Protein AF-A0A6L3N2Y9-F1 (afdb_monomer_lite)

Secondary structure (DSSP, 8-state):
--HHHHHHHHHHHHHHHHHHHHHHHHHHHHHHHTTTT--HHHHHHHHHHHIIIIIHHHH-TTTHHHHHHHHHHHTT----HHHHHHHHHHHHHHTTEETTTTEE--------

Foldseek 3Di:
DDPVVVVVVVVVVVVVVVVVVVVLLVVLLVLLVVVAPPDPLRCLLVCLLCLLPVQCVVPDDVCSLVSVQSSPVSNVDHDDSVRSVVSSVVSCVVQQADSVVSGRDPDPPPPD

pLDDT: mean 80.09, std 15.89, range [41.75, 95.25]

Organism: NCBI:txid1503054

Radius of gyration: 19.51 Å; chains: 1; bounding box: 30×33×75 Å

Sequence (112 aa):
MSDLVMFEKERKLSVVGELIEDRIQSHRQDIASGMVGLSRAEIFRRYAYDFETRLRYYVGEDNYYDEVISILACAGYSLSRSDVAFNLSKACKEIGFDRDKKQFKRGRKKHE

Structure (mmCIF, N/CA/C/O backbone):
data_AF-A0A6L3N2Y9-F1
#
_entry.id   AF-A0A6L3N2Y9-F1
#
loop_
_atom_site.group_PDB
_atom_site.id
_atom_site.type_symbol
_atom_site.label_atom_id
_atom_site.label_alt_id
_atom_site.label_comp_id
_atom_site.label_asym_id
_atom_site.label_entity_id
_atom_site.label_seq_id
_atom_site.pdbx_PDB_ins_code
_atom_site.Cartn_x
_atom_site.Cartn_y
_atom_site.Cartn_z
_atom_site.occupancy
_atom_site.B_iso_or_equiv
_atom_site.auth_seq_id
_atom_site.auth_comp_id
_atom_site.auth_asym_id
_atom_site.auth_atom_id
_atom_site.pdbx_PDB_model_num
ATOM 1 N N . MET A 1 1 ? 9.394 -20.200 -45.155 1.00 51.72 1 MET A N 1
ATOM 2 C CA . MET A 1 1 ? 9.152 -20.523 -43.731 1.00 51.72 1 MET A CA 1
ATOM 3 C C . MET A 1 1 ? 7.673 -20.283 -43.492 1.00 51.72 1 MET A C 1
ATOM 5 O O . MET A 1 1 ? 7.214 -19.214 -43.848 1.00 51.72 1 MET A O 1
ATOM 9 N N . SER A 1 2 ? 6.929 -21.318 -43.097 1.00 49.72 2 SER A N 1
ATOM 10 C CA . SER A 1 2 ? 5.464 -21.388 -43.228 1.00 49.72 2 SER A CA 1
ATOM 11 C C . SER A 1 2 ? 4.728 -20.515 -42.202 1.00 49.72 2 SER A C 1
ATOM 13 O O . SER A 1 2 ? 5.033 -20.598 -41.012 1.00 49.72 2 SER A O 1
ATOM 15 N N . ASP A 1 3 ? 3.739 -19.742 -42.665 1.00 57.50 3 ASP A N 1
ATOM 16 C CA . ASP A 1 3 ? 2.873 -18.847 -41.872 1.00 57.50 3 ASP A CA 1
ATOM 17 C C . ASP A 1 3 ? 2.178 -19.545 -40.689 1.00 57.50 3 ASP A C 1
ATOM 19 O O . ASP A 1 3 ? 1.906 -18.928 -39.660 1.00 57.50 3 ASP A O 1
ATOM 23 N N . LEU A 1 4 ? 1.978 -20.865 -40.778 1.00 53.09 4 LEU A N 1
ATOM 24 C CA . LEU A 1 4 ? 1.443 -21.690 -39.690 1.00 53.09 4 LEU A CA 1
ATOM 25 C C . LEU A 1 4 ? 2.323 -21.676 -38.429 1.00 53.09 4 LEU A C 1
ATOM 27 O O . LEU A 1 4 ? 1.810 -21.674 -37.312 1.00 53.09 4 LEU A O 1
ATOM 31 N N . VAL A 1 5 ? 3.648 -21.633 -38.595 1.00 58.41 5 VAL A N 1
ATOM 32 C CA . VAL A 1 5 ? 4.597 -21.655 -37.469 1.00 58.41 5 VAL A CA 1
ATOM 33 C C . VAL A 1 5 ? 4.604 -20.312 -36.733 1.00 58.41 5 VAL A C 1
ATOM 35 O O . VAL A 1 5 ? 4.819 -20.271 -35.522 1.00 58.41 5 VAL A O 1
ATOM 38 N N . MET A 1 6 ? 4.339 -19.214 -37.445 1.00 60.06 6 MET A N 1
ATOM 39 C CA . MET A 1 6 ? 4.233 -17.878 -36.852 1.00 60.06 6 MET A CA 1
ATOM 40 C C . MET A 1 6 ? 2.953 -17.757 -36.018 1.00 60.06 6 MET A C 1
ATOM 42 O O . MET A 1 6 ? 3.021 -17.335 -34.866 1.00 60.06 6 MET A O 1
ATOM 46 N N . PHE A 1 7 ? 1.827 -18.254 -36.540 1.00 54.69 7 PHE A N 1
ATOM 47 C CA . PHE A 1 7 ? 0.531 -18.214 -35.858 1.00 54.69 7 PHE A CA 1
ATOM 48 C C . PHE A 1 7 ? 0.514 -19.038 -34.556 1.00 54.69 7 PHE A C 1
ATOM 50 O O . PHE A 1 7 ? 0.005 -18.595 -33.525 1.00 54.69 7 PHE A O 1
ATOM 57 N N . GLU A 1 8 ? 1.124 -20.230 -34.553 1.00 56.22 8 GLU A N 1
ATOM 58 C CA . GLU A 1 8 ? 1.257 -21.031 -33.327 1.00 56.22 8 GLU A CA 1
ATOM 59 C C . GLU A 1 8 ? 2.190 -20.391 -32.291 1.00 56.22 8 GLU A C 1
ATOM 61 O O . GLU A 1 8 ? 1.975 -20.537 -31.085 1.00 56.22 8 GLU A O 1
ATOM 66 N N . LYS A 1 9 ? 3.231 -19.681 -32.739 1.00 56.34 9 LYS A N 1
ATOM 67 C CA . LYS A 1 9 ? 4.175 -18.993 -31.853 1.00 56.34 9 LYS A CA 1
ATOM 68 C C . LYS A 1 9 ? 3.532 -17.769 -31.201 1.00 56.34 9 LYS A C 1
ATOM 70 O O . LYS A 1 9 ? 3.696 -17.583 -29.998 1.00 56.34 9 LYS A O 1
ATOM 75 N N . GLU A 1 10 ? 2.760 -16.995 -31.958 1.00 54.72 10 GLU A N 1
ATOM 76 C CA . GLU A 1 10 ? 1.979 -15.858 -31.452 1.00 54.72 10 GLU A CA 1
ATOM 77 C C . GLU A 1 10 ? 0.920 -16.306 -30.441 1.00 54.72 10 GLU A C 1
ATOM 79 O O . GLU A 1 10 ? 0.827 -15.737 -29.356 1.00 54.72 10 GLU A O 1
ATOM 84 N N . ARG A 1 11 ? 0.202 -17.398 -30.726 1.00 54.59 11 ARG A N 1
ATOM 85 C CA . ARG A 1 11 ? -0.795 -17.953 -29.802 1.00 54.59 11 ARG A CA 1
ATOM 86 C C . ARG A 1 11 ? -0.175 -18.504 -28.513 1.00 54.59 11 ARG A C 1
ATOM 88 O O . ARG A 1 11 ? -0.744 -18.352 -27.440 1.00 54.59 11 ARG A O 1
ATOM 95 N N . LYS A 1 12 ? 1.001 -19.138 -28.579 1.00 59.25 12 LYS A N 1
ATOM 96 C CA . LYS A 1 12 ? 1.716 -19.581 -27.366 1.00 59.25 12 LYS A CA 1
ATOM 97 C C . LYS A 1 12 ? 2.212 -18.399 -26.535 1.00 59.25 12 LYS A C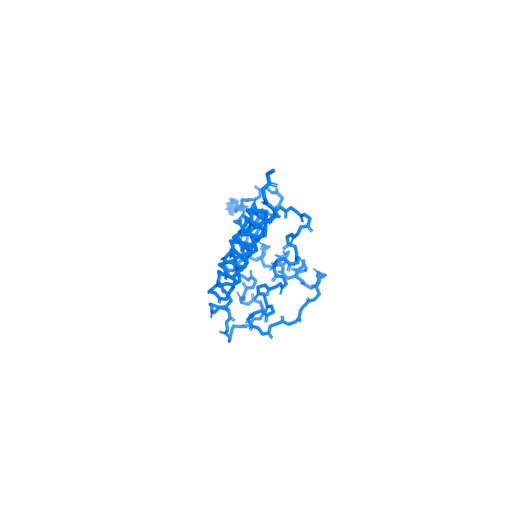 1
ATOM 99 O O . LYS A 1 12 ? 2.148 -18.467 -25.314 1.00 59.25 12 LYS A O 1
ATOM 104 N N . LEU A 1 13 ? 2.681 -17.328 -27.176 1.00 56.09 13 LEU A N 1
ATOM 105 C CA . LEU A 1 13 ? 3.080 -16.101 -26.485 1.00 56.09 13 LEU A CA 1
ATOM 106 C C . LEU A 1 13 ? 1.885 -15.407 -25.819 1.00 56.09 13 LEU A C 1
ATOM 108 O O . LEU A 1 13 ? 2.031 -14.960 -24.685 1.00 56.09 13 LEU A O 1
ATOM 112 N N . SER A 1 14 ? 0.712 -15.377 -26.464 1.00 61.25 14 SER A N 1
ATOM 113 C CA . SER A 1 14 ? -0.500 -14.797 -25.868 1.00 61.25 14 SER A CA 1
ATOM 114 C C . SER A 1 14 ? -0.968 -15.592 -24.647 1.00 61.25 14 SER A C 1
ATOM 116 O O . SER A 1 14 ? -1.196 -15.003 -23.600 1.00 61.25 14 SER A O 1
ATOM 118 N N . VAL A 1 15 ? -0.996 -16.928 -24.735 1.00 58.78 15 VAL A N 1
ATOM 119 C CA . VAL A 1 15 ? -1.366 -17.807 -23.609 1.00 58.78 15 VAL A CA 1
ATOM 120 C C . VAL A 1 15 ? -0.381 -17.669 -22.447 1.00 58.78 15 VAL A C 1
ATOM 122 O O . VAL A 1 15 ? -0.781 -17.662 -21.288 1.00 58.78 15 VAL A O 1
ATOM 125 N N . VAL A 1 16 ? 0.919 -17.543 -22.729 1.00 59.84 16 VAL A N 1
ATOM 126 C CA . VAL A 1 16 ? 1.921 -17.298 -21.679 1.00 59.84 16 VAL A CA 1
ATOM 127 C C . VAL A 1 16 ? 1.730 -15.918 -21.042 1.00 59.84 16 VAL A C 1
ATOM 129 O O . VAL A 1 16 ? 1.869 -15.806 -19.827 1.00 59.84 16 VAL A O 1
ATOM 132 N N . GLY A 1 17 ? 1.393 -14.890 -21.827 1.00 53.31 17 GLY A N 1
ATOM 133 C CA . GLY A 1 17 ? 1.062 -13.555 -21.322 1.00 53.31 17 GLY A CA 1
ATOM 134 C C . GLY A 1 17 ? -0.151 -13.572 -20.390 1.00 53.31 17 GLY A C 1
ATOM 135 O O . GLY A 1 17 ? -0.038 -13.134 -19.248 1.00 53.31 17 GLY A O 1
ATOM 136 N N . GLU A 1 18 ? -1.252 -14.182 -20.831 1.00 56.88 18 GLU A N 1
ATOM 137 C CA . GLU A 1 18 ? -2.485 -14.350 -20.047 1.00 56.88 18 GLU A CA 1
ATOM 138 C C . GLU A 1 18 ? -2.223 -15.096 -18.725 1.00 56.88 18 GLU A C 1
ATOM 140 O O . GLU A 1 18 ? -2.638 -14.647 -17.661 1.00 56.88 18 GLU A O 1
ATOM 145 N N . LEU A 1 19 ? -1.433 -16.178 -18.747 1.00 61.84 19 LEU A N 1
ATOM 146 C CA . LEU A 1 19 ? -1.068 -16.926 -17.534 1.00 61.84 19 LEU A CA 1
ATOM 147 C C . LEU A 1 19 ? -0.227 -16.107 -16.540 1.00 61.84 19 LEU A C 1
ATOM 149 O O . LEU A 1 19 ? -0.298 -16.334 -15.329 1.00 61.84 19 LEU A O 1
ATOM 153 N N . ILE A 1 20 ? 0.611 -15.188 -17.026 1.00 59.72 20 ILE A N 1
ATOM 154 C CA . ILE A 1 20 ? 1.410 -14.300 -16.172 1.00 59.72 20 ILE A CA 1
ATOM 155 C C . ILE A 1 20 ? 0.515 -13.225 -15.549 1.00 59.72 20 ILE A C 1
ATOM 157 O O . ILE A 1 20 ? 0.637 -12.964 -14.350 1.00 59.72 20 ILE A O 1
ATOM 161 N N . GLU A 1 21 ? -0.387 -12.640 -16.336 1.00 60.19 21 GLU A N 1
ATOM 162 C CA . GLU A 1 21 ? -1.356 -11.641 -15.876 1.00 60.19 21 GLU A CA 1
ATOM 163 C C . GLU A 1 21 ? -2.295 -12.221 -14.811 1.00 60.19 21 GLU A C 1
ATOM 165 O O . GLU A 1 21 ? -2.408 -11.647 -13.724 1.00 60.19 21 GLU A O 1
ATOM 170 N N . ASP A 1 22 ? -2.843 -13.415 -15.046 1.00 62.38 22 ASP A N 1
ATOM 171 C CA . ASP A 1 22 ? -3.672 -14.139 -14.077 1.00 62.38 22 ASP A CA 1
ATOM 172 C C . ASP A 1 22 ? -2.919 -14.411 -12.772 1.00 62.38 22 ASP A C 1
ATOM 174 O O . ASP A 1 22 ? -3.461 -14.252 -11.675 1.00 62.38 22 ASP A O 1
ATOM 178 N N . ARG A 1 23 ? -1.634 -14.778 -12.856 1.00 60.28 23 ARG A N 1
ATOM 179 C CA . ARG A 1 23 ? -0.820 -15.040 -11.662 1.00 60.28 23 ARG A CA 1
ATOM 180 C C . ARG A 1 23 ? -0.579 -13.774 -10.843 1.00 60.28 23 ARG A C 1
ATOM 182 O O . ARG A 1 23 ? -0.591 -13.832 -9.613 1.00 60.28 23 ARG A O 1
ATOM 189 N N . ILE A 1 24 ? -0.356 -12.639 -11.503 1.00 67.81 24 ILE A N 1
ATOM 190 C CA . ILE A 1 24 ? -0.209 -11.335 -10.841 1.00 67.81 24 ILE A CA 1
ATOM 191 C C . ILE A 1 24 ? -1.538 -10.931 -10.193 1.00 67.81 24 ILE A C 1
ATOM 193 O O . ILE A 1 24 ? -1.561 -10.516 -9.034 1.00 67.81 24 ILE A O 1
ATOM 197 N N . GLN A 1 25 ? -2.653 -11.113 -10.900 1.00 69.56 25 GLN A N 1
ATOM 198 C CA . GLN A 1 25 ? -3.981 -10.784 -10.398 1.00 69.56 25 GLN A CA 1
ATOM 199 C C . GLN A 1 25 ? -4.388 -11.662 -9.205 1.00 69.56 25 GLN A C 1
ATOM 201 O O . GLN A 1 25 ? -4.891 -11.134 -8.211 1.00 69.56 25 GLN A O 1
ATOM 206 N N . SER A 1 26 ? -4.091 -12.964 -9.246 1.00 73.31 26 SER A N 1
ATOM 207 C CA . SER A 1 26 ? -4.290 -13.884 -8.118 1.00 73.31 26 SER A CA 1
ATOM 208 C C . SER A 1 26 ? -3.502 -13.431 -6.888 1.00 73.31 26 SER A C 1
ATOM 210 O O . SER A 1 26 ? -4.045 -13.379 -5.790 1.00 73.31 26 SER A O 1
ATOM 212 N N . HIS A 1 27 ? -2.249 -13.005 -7.069 1.00 78.06 27 HIS A N 1
ATOM 213 C CA . HIS A 1 27 ? -1.423 -12.524 -5.961 1.00 78.06 27 HIS A CA 1
ATOM 214 C C . HIS A 1 27 ? -1.996 -11.251 -5.308 1.00 78.06 27 HIS A C 1
ATOM 216 O O . HIS A 1 27 ? -1.939 -11.092 -4.087 1.00 78.06 27 HIS A O 1
ATOM 222 N N . ARG A 1 28 ? -2.592 -10.344 -6.098 1.00 81.81 28 ARG A N 1
ATOM 223 C CA . ARG A 1 28 ? -3.292 -9.159 -5.565 1.00 81.81 28 ARG A CA 1
ATOM 224 C C . ARG A 1 28 ? -4.521 -9.545 -4.754 1.00 81.81 28 ARG A C 1
ATOM 226 O O . ARG A 1 28 ? -4.743 -8.962 -3.697 1.00 81.81 28 ARG A O 1
ATOM 233 N N . GLN A 1 29 ? -5.303 -10.512 -5.234 1.00 84.31 29 GLN A N 1
ATOM 234 C CA . GLN A 1 29 ? -6.479 -11.010 -4.520 1.00 84.31 29 GLN A CA 1
ATOM 235 C C . GLN A 1 29 ? -6.096 -11.673 -3.194 1.00 84.31 29 GLN A C 1
ATOM 237 O O . GLN A 1 29 ? -6.747 -11.412 -2.183 1.00 84.31 29 GLN A O 1
ATOM 242 N N . ASP A 1 30 ? -5.002 -12.436 -3.164 1.00 84.31 30 ASP A N 1
ATOM 243 C CA . ASP A 1 30 ? -4.494 -13.056 -1.938 1.00 84.31 30 ASP A CA 1
ATOM 244 C C . ASP A 1 30 ? -4.125 -12.000 -0.890 1.00 84.31 30 ASP A C 1
ATOM 246 O O . ASP A 1 30 ? -4.562 -12.079 0.259 1.00 84.31 30 ASP A O 1
ATOM 250 N N . ILE A 1 31 ? -3.389 -10.956 -1.287 1.00 84.56 31 ILE A N 1
ATOM 251 C CA . ILE A 1 31 ? -3.052 -9.835 -0.397 1.00 84.56 31 ILE A CA 1
ATOM 252 C C . ILE A 1 31 ? -4.323 -9.094 0.055 1.00 84.56 31 ILE A C 1
ATOM 254 O O . ILE A 1 31 ? -4.478 -8.788 1.240 1.00 84.56 31 ILE A O 1
ATOM 258 N N . ALA A 1 32 ? -5.240 -8.823 -0.876 1.00 88.75 32 ALA A N 1
ATOM 259 C CA . ALA A 1 32 ? -6.493 -8.117 -0.624 1.00 88.75 32 ALA A CA 1
ATOM 260 C C . ALA A 1 32 ? -7.430 -8.879 0.326 1.00 88.75 32 ALA A C 1
ATOM 262 O O . ALA A 1 32 ? -8.130 -8.253 1.123 1.00 88.75 32 ALA A O 1
ATOM 263 N N . SER A 1 33 ? -7.413 -10.215 0.299 1.00 88.56 33 SER A N 1
ATOM 264 C CA . SER A 1 33 ? -8.230 -11.059 1.179 1.00 88.56 33 SER A CA 1
ATOM 265 C C . SER A 1 33 ? -7.970 -10.773 2.665 1.00 88.56 33 SER A C 1
ATOM 267 O O . SER A 1 33 ? -8.906 -10.718 3.461 1.00 88.56 33 SER A O 1
ATOM 269 N N . GLY A 1 34 ? -6.717 -10.468 3.028 1.00 87.81 34 GLY A N 1
ATOM 270 C CA . GLY A 1 34 ? -6.325 -10.089 4.388 1.00 87.81 34 GLY A CA 1
ATOM 271 C C . GLY A 1 34 ? -6.785 -8.689 4.820 1.00 87.81 34 GLY A C 1
ATOM 272 O O . GLY A 1 34 ? -6.648 -8.333 5.990 1.00 87.81 34 GLY A O 1
ATOM 273 N N . MET A 1 35 ? -7.331 -7.892 3.896 1.00 92.19 35 MET A N 1
ATOM 274 C CA . MET A 1 35 ? -7.785 -6.513 4.123 1.00 92.19 35 MET A CA 1
ATOM 275 C C . MET A 1 35 ? -9.313 -6.385 4.230 1.00 92.19 35 MET A C 1
ATOM 277 O O . MET A 1 35 ? -9.819 -5.331 4.632 1.00 92.19 35 MET A O 1
ATOM 281 N N . VAL A 1 36 ? -10.059 -7.435 3.872 1.00 88.56 36 VAL A N 1
ATOM 282 C CA . VAL A 1 36 ? -11.528 -7.432 3.883 1.00 88.56 36 VAL A CA 1
ATOM 283 C C . VAL A 1 36 ? -12.047 -7.238 5.311 1.00 88.56 36 VAL A C 1
ATOM 285 O O . VAL A 1 36 ? -11.622 -7.913 6.246 1.00 88.56 36 VAL A O 1
ATOM 288 N N . GLY A 1 37 ? -12.968 -6.286 5.489 1.00 86.31 37 GLY A N 1
ATOM 289 C CA . GLY A 1 37 ? -13.584 -5.976 6.787 1.00 86.31 37 GLY A CA 1
ATOM 290 C C . GLY A 1 37 ? -12.725 -5.134 7.740 1.00 86.31 37 GLY A C 1
ATOM 291 O O . GLY A 1 37 ? -13.205 -4.749 8.805 1.00 86.31 37 GLY A O 1
ATOM 292 N N . LEU A 1 38 ? -11.482 -4.805 7.375 1.00 91.69 38 LEU A N 1
ATOM 293 C CA . LEU A 1 38 ? -10.628 -3.916 8.163 1.00 91.69 38 LEU A CA 1
ATOM 294 C C . LEU A 1 38 ? -10.940 -2.441 7.878 1.00 91.69 38 LEU A C 1
ATOM 296 O O . LEU A 1 38 ? -11.280 -2.056 6.767 1.00 91.69 38 LEU A O 1
ATOM 300 N N . SER A 1 39 ? -10.775 -1.559 8.864 1.00 92.38 39 SER A N 1
ATOM 301 C CA . SER A 1 39 ? -10.863 -0.122 8.574 1.00 92.38 39 SER A CA 1
ATOM 302 C C . SER A 1 39 ? -9.692 0.327 7.688 1.00 92.38 39 SER A C 1
ATOM 304 O O . SER A 1 39 ? -8.598 -0.233 7.759 1.00 92.38 39 SER A O 1
ATOM 306 N N . ARG A 1 40 ? -9.869 1.406 6.912 1.00 91.12 40 ARG A N 1
ATOM 307 C CA . ARG A 1 40 ? -8.777 1.991 6.106 1.00 91.12 40 ARG A CA 1
ATOM 308 C C . ARG A 1 40 ? -7.524 2.246 6.951 1.00 91.12 40 ARG A C 1
ATOM 310 O O . ARG A 1 40 ? -6.424 1.880 6.553 1.00 91.12 40 ARG A O 1
ATOM 317 N N . ALA A 1 41 ? -7.696 2.825 8.140 1.00 90.56 41 ALA A N 1
ATOM 318 C CA . ALA A 1 41 ? -6.592 3.109 9.055 1.00 90.56 41 ALA A CA 1
ATOM 319 C C . ALA A 1 41 ? -5.858 1.832 9.497 1.00 90.56 41 ALA A C 1
ATOM 321 O O . ALA A 1 41 ? -4.631 1.816 9.555 1.00 90.56 41 ALA A O 1
ATOM 322 N N . GLU A 1 42 ? -6.603 0.760 9.771 1.00 93.62 42 GLU A N 1
ATOM 323 C CA . GLU A 1 42 ? -6.056 -0.547 10.140 1.00 93.62 42 GLU A CA 1
ATOM 324 C C . GLU A 1 42 ? -5.229 -1.153 8.998 1.00 93.62 42 GLU A C 1
ATOM 326 O O . GLU A 1 42 ? -4.110 -1.609 9.231 1.00 93.62 42 GLU A O 1
ATOM 331 N N . ILE A 1 43 ? -5.743 -1.101 7.763 1.00 93.94 43 ILE A N 1
ATOM 332 C CA . ILE A 1 43 ? -5.048 -1.604 6.569 1.00 93.94 43 ILE A CA 1
ATOM 333 C C . ILE A 1 43 ? -3.715 -0.883 6.405 1.00 93.94 43 ILE A C 1
ATOM 335 O O . ILE A 1 43 ? -2.662 -1.517 6.388 1.00 93.94 43 ILE A O 1
ATOM 339 N N . PHE A 1 44 ? -3.734 0.450 6.350 1.00 94.88 44 PHE A N 1
ATOM 340 C CA . PHE A 1 44 ? -2.500 1.206 6.173 1.00 94.88 44 PHE A CA 1
ATOM 341 C C . PHE A 1 44 ? -1.524 0.979 7.329 1.00 94.88 44 PHE A C 1
ATOM 343 O O . PHE A 1 44 ? -0.332 0.858 7.080 1.00 94.88 44 PHE A O 1
ATOM 350 N N . ARG A 1 45 ? -1.987 0.842 8.577 1.00 92.75 45 ARG A N 1
ATOM 351 C CA . ARG A 1 45 ? -1.100 0.548 9.712 1.00 92.75 45 ARG A CA 1
ATOM 352 C C . ARG A 1 45 ? -0.433 -0.825 9.603 1.00 92.75 45 ARG A C 1
ATOM 354 O O . ARG A 1 45 ? 0.767 -0.920 9.843 1.00 92.75 45 ARG A O 1
ATOM 361 N N . ARG A 1 46 ? -1.191 -1.870 9.257 1.00 93.06 46 ARG A N 1
ATOM 362 C CA . ARG A 1 46 ? -0.685 -3.250 9.166 1.00 93.06 46 ARG A CA 1
ATOM 363 C C . ARG A 1 46 ? 0.238 -3.452 7.965 1.00 93.06 46 ARG A C 1
ATOM 365 O O . ARG A 1 46 ? 1.270 -4.096 8.105 1.00 93.06 46 ARG A O 1
ATOM 372 N N . TYR A 1 47 ? -0.110 -2.874 6.816 1.00 93.12 47 TYR A N 1
ATOM 373 C CA . TYR A 1 47 ? 0.561 -3.141 5.541 1.00 93.12 47 TYR A CA 1
ATOM 374 C C . TYR A 1 47 ? 1.535 -2.040 5.093 1.00 93.12 47 TYR A C 1
ATOM 376 O O . TYR A 1 47 ? 2.227 -2.222 4.096 1.00 93.12 47 TYR A O 1
ATOM 384 N N . ALA A 1 48 ? 1.654 -0.914 5.814 1.00 91.88 48 ALA A N 1
ATOM 385 C CA . ALA A 1 48 ? 2.549 0.189 5.433 1.00 91.88 48 ALA A CA 1
ATOM 386 C C . ALA A 1 48 ? 3.998 -0.253 5.194 1.00 91.88 48 ALA A C 1
ATOM 388 O O . ALA A 1 48 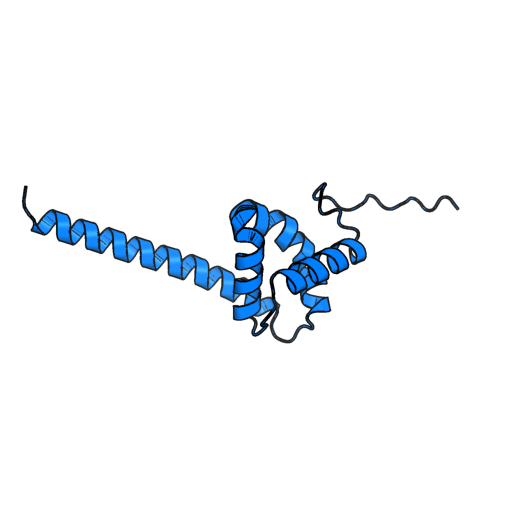? 4.620 0.207 4.239 1.00 91.88 48 ALA A O 1
ATOM 389 N N . TYR A 1 49 ? 4.540 -1.133 6.043 1.00 91.06 49 TYR A N 1
ATOM 390 C CA . TYR A 1 49 ? 5.901 -1.641 5.864 1.00 91.06 49 TYR A CA 1
ATOM 391 C C . TYR A 1 49 ? 6.037 -2.429 4.557 1.00 91.06 49 TYR A C 1
ATOM 393 O O . TYR A 1 49 ? 6.948 -2.165 3.773 1.00 91.06 49 TYR A O 1
ATOM 401 N N . ASP A 1 50 ? 5.117 -3.358 4.299 1.00 89.94 50 ASP A N 1
ATOM 402 C CA . ASP A 1 50 ? 5.161 -4.206 3.108 1.00 89.94 50 ASP A CA 1
ATOM 403 C C . ASP A 1 50 ? 4.942 -3.398 1.828 1.00 89.94 50 ASP A C 1
ATOM 405 O O . ASP A 1 50 ? 5.664 -3.600 0.852 1.00 89.94 50 ASP A O 1
ATOM 409 N N . PHE A 1 51 ? 4.027 -2.427 1.842 1.00 91.50 51 PHE A N 1
ATOM 410 C CA . PHE A 1 51 ? 3.842 -1.506 0.724 1.00 91.50 51 PHE A CA 1
ATOM 411 C C . PHE A 1 51 ? 5.119 -0.704 0.444 1.00 91.50 51 PHE A C 1
ATOM 413 O O . PHE A 1 51 ? 5.616 -0.683 -0.682 1.00 91.50 51 PHE A O 1
ATOM 420 N N . GLU A 1 52 ? 5.710 -0.092 1.469 1.00 89.56 52 GLU A N 1
ATOM 421 C CA . GLU A 1 52 ? 6.857 0.797 1.288 1.00 89.56 52 GLU A CA 1
ATOM 422 C C . GLU A 1 52 ? 8.175 0.078 0.979 1.00 89.56 52 GLU A C 1
ATOM 424 O O . GLU A 1 52 ? 9.083 0.729 0.450 1.00 89.56 52 GLU A O 1
ATOM 429 N N . THR A 1 53 ? 8.298 -1.213 1.310 1.00 86.38 53 THR A N 1
ATOM 430 C CA . THR A 1 53 ? 9.531 -1.997 1.128 1.00 86.38 53 THR A CA 1
ATOM 431 C C . THR A 1 53 ? 9.399 -3.067 0.051 1.00 86.38 53 THR A C 1
ATOM 433 O O . THR A 1 53 ? 10.122 -3.013 -0.939 1.00 86.38 53 THR A O 1
ATOM 436 N N . ARG A 1 54 ? 8.476 -4.021 0.208 1.00 83.31 54 ARG A N 1
ATOM 437 C CA . ARG A 1 54 ? 8.349 -5.182 -0.682 1.00 83.31 54 ARG A CA 1
ATOM 438 C C . ARG A 1 54 ? 7.671 -4.809 -1.989 1.00 83.31 54 ARG A C 1
ATOM 440 O O . ARG A 1 54 ? 8.226 -5.059 -3.054 1.00 83.31 54 ARG A O 1
ATOM 447 N N . LEU A 1 55 ? 6.501 -4.176 -1.902 1.00 85.00 55 LEU A N 1
ATOM 448 C CA . LEU A 1 55 ? 5.721 -3.828 -3.085 1.00 85.00 55 LEU A CA 1
ATOM 449 C C . LEU A 1 55 ? 6.469 -2.801 -3.933 1.00 85.00 55 LEU A C 1
ATOM 451 O O . LEU A 1 55 ? 6.710 -3.052 -5.108 1.00 85.00 55 LEU A O 1
ATOM 455 N N . ARG A 1 56 ? 6.911 -1.689 -3.326 1.00 83.44 56 ARG A N 1
ATOM 456 C CA . ARG A 1 56 ? 7.657 -0.642 -4.040 1.00 83.44 56 ARG A CA 1
ATOM 457 C C . ARG A 1 56 ? 8.925 -1.172 -4.722 1.00 83.44 56 ARG A C 1
ATOM 459 O O . ARG A 1 56 ? 9.219 -0.742 -5.831 1.00 83.44 56 ARG A O 1
ATOM 466 N N . TYR A 1 57 ? 9.660 -2.090 -4.088 1.00 81.56 57 TYR A N 1
ATOM 467 C CA . TYR A 1 57 ? 10.836 -2.711 -4.709 1.00 81.56 57 TYR A CA 1
ATOM 468 C C . TYR A 1 57 ? 10.466 -3.541 -5.946 1.00 81.56 57 TYR A C 1
ATOM 470 O O . TYR A 1 57 ? 11.182 -3.500 -6.940 1.00 81.56 57 TYR A O 1
ATOM 478 N N . TYR A 1 58 ? 9.347 -4.268 -5.895 1.00 81.25 58 TYR A N 1
ATOM 479 C CA . TYR A 1 58 ? 8.922 -5.156 -6.975 1.00 81.25 58 TYR A CA 1
ATOM 480 C C . TYR A 1 58 ? 8.355 -4.410 -8.192 1.00 81.25 58 TYR A C 1
ATOM 482 O O . TYR A 1 58 ? 8.669 -4.773 -9.322 1.00 81.25 58 TYR A O 1
ATOM 490 N N . VAL A 1 59 ? 7.536 -3.372 -7.979 1.00 83.31 59 VAL A N 1
ATOM 491 C CA . VAL A 1 59 ? 6.836 -2.675 -9.082 1.00 83.31 59 VAL A CA 1
ATOM 492 C C . VAL A 1 59 ? 7.531 -1.411 -9.589 1.00 83.31 59 VAL A C 1
ATOM 494 O O . VAL A 1 59 ? 7.166 -0.897 -10.646 1.00 83.31 59 VAL A O 1
ATOM 497 N N . GLY A 1 60 ? 8.531 -0.910 -8.860 1.00 80.62 60 GLY A N 1
ATOM 498 C CA . GLY A 1 60 ? 9.196 0.357 -9.167 1.00 80.62 60 GLY A CA 1
ATOM 499 C C . GLY A 1 60 ? 8.402 1.588 -8.712 1.00 80.62 60 GLY A C 1
ATOM 500 O O . GLY A 1 60 ? 7.228 1.508 -8.349 1.00 80.62 60 GLY A O 1
ATOM 501 N N . GLU A 1 61 ? 9.057 2.753 -8.689 1.00 82.31 61 GLU A N 1
ATOM 502 C CA . GLU A 1 61 ? 8.462 3.973 -8.121 1.00 82.31 61 GLU A CA 1
ATOM 503 C C . GLU A 1 61 ? 7.302 4.531 -8.953 1.00 82.31 61 GLU A C 1
ATOM 505 O O . GLU A 1 61 ? 6.305 4.968 -8.375 1.00 82.31 61 GLU A O 1
ATOM 510 N N . ASP A 1 62 ? 7.394 4.453 -10.282 1.00 85.12 62 ASP A N 1
ATOM 511 C CA . ASP A 1 62 ? 6.411 5.046 -11.198 1.00 85.12 62 ASP A CA 1
ATOM 512 C C . ASP A 1 62 ? 5.031 4.380 -11.098 1.00 85.12 62 ASP A C 1
ATOM 514 O O . ASP A 1 62 ? 4.003 5.053 -11.187 1.00 85.12 62 ASP A O 1
ATOM 518 N N . ASN A 1 63 ? 5.005 3.071 -10.826 1.00 87.19 63 ASN A N 1
ATOM 519 C CA . ASN A 1 63 ? 3.779 2.271 -10.752 1.00 87.19 63 ASN A CA 1
ATOM 520 C C . ASN A 1 63 ? 3.316 2.002 -9.311 1.00 87.19 63 ASN A C 1
ATOM 522 O O . ASN A 1 63 ? 2.255 1.421 -9.093 1.00 87.19 63 ASN A O 1
ATOM 526 N N . TYR A 1 64 ? 4.092 2.427 -8.309 1.00 89.81 64 TYR A N 1
ATOM 527 C CA . TYR A 1 64 ? 3.872 2.073 -6.905 1.00 89.81 64 TYR A CA 1
ATOM 528 C C . TYR A 1 64 ? 2.465 2.412 -6.404 1.00 89.81 64 TYR A C 1
ATOM 530 O O . TYR A 1 64 ? 1.790 1.572 -5.809 1.00 89.81 64 TYR A O 1
ATOM 538 N N . TYR A 1 65 ? 2.018 3.650 -6.623 1.00 92.94 65 TYR A N 1
ATOM 539 C CA . TYR A 1 65 ? 0.722 4.089 -6.110 1.00 92.94 65 TYR A CA 1
ATOM 540 C C . TYR A 1 65 ? -0.445 3.424 -6.837 1.00 92.94 65 TYR A C 1
ATOM 542 O O . TYR A 1 65 ? -1.452 3.134 -6.196 1.00 92.94 65 TYR A O 1
ATOM 550 N N . ASP A 1 66 ? -0.305 3.144 -8.132 1.00 92.25 66 ASP A N 1
ATOM 551 C CA . ASP A 1 66 ? -1.342 2.453 -8.902 1.00 92.25 66 ASP A CA 1
ATOM 552 C C . ASP A 1 66 ? -1.495 1.007 -8.455 1.00 92.25 66 ASP A C 1
ATOM 554 O O . ASP A 1 66 ? -2.615 0.520 -8.321 1.00 92.25 66 ASP A O 1
ATOM 558 N N . GLU A 1 67 ? -0.386 0.343 -8.134 1.00 91.56 67 GLU A N 1
ATOM 559 C CA . GLU A 1 67 ? -0.425 -1.024 -7.631 1.00 91.56 67 GLU A CA 1
ATOM 560 C C . GLU A 1 67 ? -1.099 -1.096 -6.254 1.00 91.56 67 GLU A C 1
ATOM 562 O O . GLU A 1 67 ? -1.963 -1.944 -6.023 1.00 91.56 67 GLU A O 1
ATOM 567 N N . VAL A 1 68 ? -0.775 -0.165 -5.347 1.00 93.38 68 VAL A N 1
ATOM 568 C CA . VAL A 1 68 ? -1.454 -0.071 -4.043 1.00 93.38 68 VAL A CA 1
ATOM 569 C C . VAL A 1 68 ? -2.955 0.175 -4.233 1.00 93.38 68 VAL A C 1
ATOM 571 O O . VAL A 1 68 ? -3.764 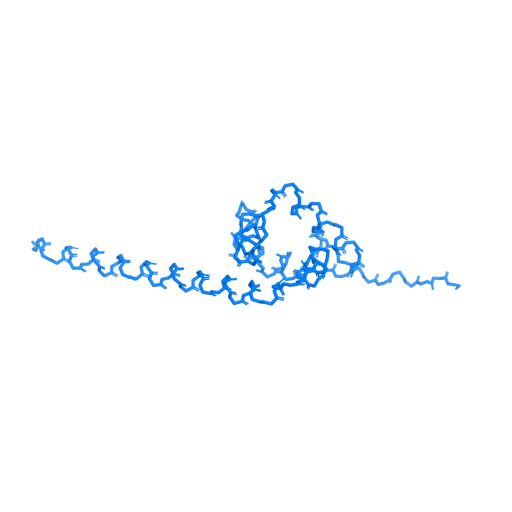-0.466 -3.563 1.00 93.38 68 VAL A O 1
ATOM 574 N N . ILE A 1 69 ? -3.346 1.059 -5.158 1.00 94.94 69 ILE A N 1
ATOM 575 C CA . ILE A 1 69 ? -4.759 1.305 -5.487 1.00 94.94 69 ILE A CA 1
ATOM 576 C C . ILE A 1 69 ? -5.417 0.039 -6.040 1.00 94.94 69 ILE A C 1
ATOM 578 O O . ILE A 1 69 ? -6.527 -0.283 -5.625 1.00 94.94 69 ILE A O 1
ATOM 582 N N . SER A 1 70 ? -4.748 -0.700 -6.927 1.00 93.00 70 SER A N 1
ATOM 583 C CA . SER A 1 70 ? -5.282 -1.938 -7.503 1.00 93.00 70 SER A CA 1
ATOM 584 C C . SER A 1 70 ? -5.542 -2.999 -6.431 1.00 93.00 70 SER A C 1
ATOM 586 O O . SER A 1 70 ? -6.628 -3.575 -6.402 1.00 93.00 70 SER A O 1
ATOM 588 N N . ILE A 1 71 ? -4.604 -3.202 -5.501 1.00 92.75 71 ILE A N 1
ATOM 589 C CA . ILE A 1 71 ? -4.771 -4.132 -4.371 1.00 92.75 71 ILE A CA 1
ATOM 590 C C . ILE A 1 71 ? -5.938 -3.694 -3.475 1.00 92.75 71 ILE A C 1
ATOM 592 O O . ILE A 1 71 ? -6.781 -4.507 -3.094 1.00 92.75 71 ILE A O 1
ATOM 596 N N . LEU A 1 72 ? -6.023 -2.399 -3.159 1.00 93.44 72 LEU A N 1
ATOM 597 C CA . LEU A 1 72 ? -7.104 -1.848 -2.340 1.00 93.44 72 LEU A CA 1
ATOM 598 C C . LEU A 1 72 ? -8.469 -1.975 -3.033 1.00 93.44 72 LEU A C 1
ATOM 600 O O . LEU A 1 72 ? -9.455 -2.288 -2.366 1.00 93.44 72 LEU A O 1
ATOM 604 N N . ALA A 1 73 ? -8.523 -1.817 -4.356 1.00 93.25 73 ALA A N 1
ATOM 605 C CA . ALA A 1 73 ? -9.728 -2.031 -5.150 1.00 93.25 73 ALA A CA 1
ATOM 606 C C . ALA A 1 73 ? -10.190 -3.494 -5.100 1.00 93.25 73 ALA A C 1
ATOM 608 O O . ALA A 1 73 ? -11.381 -3.740 -4.914 1.00 93.25 73 ALA A O 1
ATOM 609 N N . CYS A 1 74 ? -9.265 -4.462 -5.159 1.00 91.19 74 CYS A N 1
ATOM 610 C CA . CYS A 1 74 ? -9.582 -5.881 -4.952 1.00 91.19 74 CYS A CA 1
ATOM 611 C C . CYS A 1 74 ? -10.175 -6.157 -3.560 1.00 91.19 74 CYS A C 1
ATOM 613 O O . CYS A 1 74 ? -11.007 -7.047 -3.417 1.00 91.19 74 CYS A O 1
ATOM 615 N N . ALA A 1 75 ? -9.791 -5.377 -2.545 1.00 88.94 75 ALA A N 1
ATOM 616 C CA . ALA A 1 75 ? -10.346 -5.465 -1.194 1.00 88.94 75 ALA A CA 1
ATOM 617 C C . ALA A 1 75 ? -11.648 -4.652 -1.002 1.00 88.94 75 ALA A C 1
ATOM 619 O O . ALA A 1 75 ? -12.180 -4.600 0.107 1.00 88.94 75 ALA A O 1
ATOM 620 N N . GLY A 1 76 ? -12.169 -4.016 -2.061 1.00 91.19 76 GLY A N 1
ATOM 621 C CA . GLY A 1 76 ? -13.414 -3.241 -2.039 1.00 91.19 76 GLY A CA 1
ATOM 622 C C . GLY A 1 76 ? -13.253 -1.757 -1.689 1.00 91.19 76 GLY A C 1
ATOM 623 O O . GLY A 1 76 ? -14.246 -1.085 -1.402 1.00 91.19 76 GLY A O 1
ATOM 624 N N . TYR A 1 77 ? -12.033 -1.213 -1.709 1.00 92.12 77 TYR A N 1
ATOM 625 C CA . TYR A 1 77 ? -11.769 0.200 -1.422 1.00 92.12 77 TYR A CA 1
ATOM 626 C C . TYR A 1 77 ? -11.470 0.993 -2.696 1.00 92.12 77 TYR A C 1
ATOM 628 O O . TYR A 1 77 ? -10.580 0.652 -3.465 1.00 92.12 77 TYR A O 1
ATOM 636 N N . SER A 1 78 ? -12.156 2.123 -2.867 1.00 93.38 78 SER A N 1
ATOM 637 C CA . SER A 1 78 ? -11.837 3.123 -3.891 1.00 93.38 78 SER A CA 1
ATOM 638 C C . SER A 1 78 ? -11.161 4.322 -3.231 1.00 93.38 78 SER A C 1
ATOM 640 O O . SER A 1 78 ? -11.758 4.967 -2.364 1.00 93.38 78 SER A O 1
ATOM 642 N N . LEU A 1 79 ? -9.903 4.582 -3.590 1.00 93.25 79 LEU A N 1
ATOM 643 C CA . LEU A 1 79 ? -9.089 5.672 -3.051 1.00 93.25 79 LEU A CA 1
ATOM 644 C C . LEU A 1 79 ? -8.286 6.335 -4.169 1.00 93.25 79 LEU A C 1
ATOM 646 O O . LEU A 1 79 ? -7.815 5.665 -5.087 1.00 93.25 79 LEU A O 1
ATOM 650 N N . SER A 1 80 ? -8.098 7.651 -4.069 1.00 95.25 80 SER A N 1
ATOM 651 C CA . SER A 1 80 ? -7.209 8.376 -4.977 1.00 95.25 80 SER A CA 1
ATOM 652 C C . SER A 1 80 ? -5.736 8.165 -4.603 1.00 95.25 80 SER A C 1
ATOM 654 O O . SER A 1 80 ? -5.409 7.818 -3.463 1.00 95.25 80 SER A O 1
ATOM 656 N N . ARG A 1 81 ? -4.816 8.462 -5.533 1.00 94.19 81 ARG A N 1
ATOM 657 C CA . ARG A 1 81 ? -3.368 8.476 -5.242 1.00 94.19 81 ARG A CA 1
ATOM 658 C C . ARG A 1 81 ? -3.028 9.377 -4.047 1.00 94.19 81 ARG A C 1
ATOM 660 O O . ARG A 1 81 ? -2.215 8.997 -3.206 1.00 94.19 81 ARG A O 1
ATOM 667 N N . SER A 1 82 ? -3.678 10.538 -3.940 1.00 95.00 82 SER A N 1
ATOM 668 C CA . SER A 1 82 ? -3.487 11.480 -2.830 1.00 95.00 82 SER A CA 1
ATOM 669 C C . SER A 1 82 ? -3.914 10.885 -1.488 1.00 95.00 82 SER A C 1
ATOM 671 O O . SER A 1 82 ? -3.188 11.017 -0.501 1.00 95.00 82 SER A O 1
ATOM 673 N N . ASP A 1 83 ? -5.046 10.176 -1.451 1.00 94.56 83 ASP A N 1
ATOM 674 C CA . ASP A 1 83 ? -5.524 9.510 -0.235 1.00 94.56 83 ASP A CA 1
ATOM 675 C C . ASP A 1 83 ? -4.560 8.416 0.211 1.00 94.56 83 ASP A C 1
ATOM 677 O O . ASP A 1 83 ? -4.228 8.319 1.395 1.00 94.56 83 ASP A O 1
ATOM 681 N N . VAL A 1 84 ? -4.082 7.603 -0.732 1.00 94.94 84 VAL A N 1
ATOM 682 C CA . VAL A 1 84 ? -3.108 6.542 -0.463 1.00 94.94 84 VAL A CA 1
ATOM 683 C C . VAL A 1 84 ? -1.814 7.137 0.091 1.00 94.94 84 VAL A C 1
ATOM 685 O O . VAL A 1 84 ? -1.342 6.702 1.141 1.00 94.94 84 VAL A O 1
ATOM 688 N N . ALA A 1 85 ? -1.272 8.177 -0.548 1.00 93.81 85 ALA A N 1
ATOM 689 C CA . ALA A 1 85 ? -0.060 8.852 -0.091 1.00 93.81 85 ALA A CA 1
ATOM 690 C C . ALA A 1 85 ? -0.213 9.450 1.318 1.00 93.81 85 ALA A C 1
ATOM 692 O O . ALA A 1 85 ? 0.685 9.299 2.157 1.00 93.81 85 ALA A O 1
ATOM 693 N N . PHE A 1 86 ? -1.353 10.088 1.598 1.00 95.25 86 PHE A N 1
ATOM 694 C CA . PHE A 1 86 ? -1.656 10.652 2.910 1.00 95.25 86 PHE A CA 1
ATOM 695 C C . PHE A 1 86 ? -1.754 9.568 3.990 1.00 95.25 86 PHE A C 1
ATOM 697 O O . PHE A 1 86 ? -1.084 9.660 5.024 1.00 95.25 86 PHE A O 1
ATOM 704 N N . A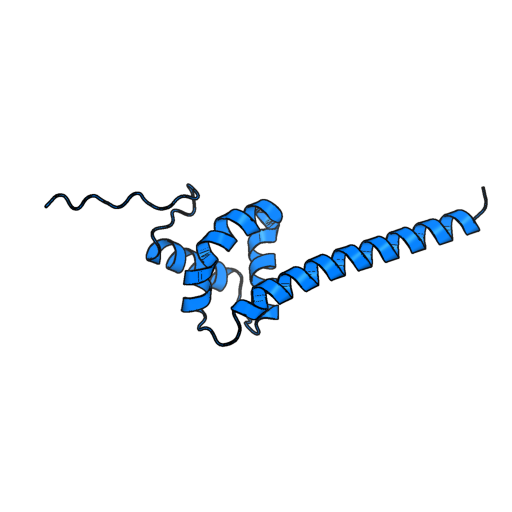SN A 1 87 ? -2.542 8.516 3.747 1.00 95.25 87 ASN A N 1
ATOM 705 C CA . ASN A 1 87 ? -2.745 7.447 4.720 1.00 95.25 87 ASN A CA 1
ATOM 706 C C . ASN A 1 87 ? -1.464 6.639 4.967 1.00 95.25 87 ASN A C 1
ATOM 708 O O . ASN A 1 87 ? -1.153 6.361 6.124 1.00 95.25 87 ASN A O 1
ATOM 712 N N . LEU A 1 88 ? -0.675 6.345 3.928 1.00 94.44 88 LEU A N 1
ATOM 713 C CA . LEU A 1 88 ? 0.651 5.737 4.074 1.00 94.44 88 LEU A CA 1
ATOM 714 C C . LEU A 1 88 ? 1.576 6.612 4.914 1.00 94.44 88 LEU A C 1
ATOM 716 O O . LEU A 1 88 ? 2.189 6.133 5.864 1.00 94.44 88 LEU A O 1
ATOM 720 N N . SER A 1 89 ? 1.658 7.914 4.615 1.00 94.00 89 SER A N 1
ATOM 721 C CA . SER A 1 89 ? 2.514 8.812 5.391 1.00 94.00 89 SER A CA 1
ATOM 722 C C . SER A 1 89 ? 2.109 8.861 6.862 1.00 94.00 89 SER A C 1
ATOM 724 O O . SER A 1 89 ? 2.990 8.940 7.722 1.00 94.00 89 SER A O 1
ATOM 726 N N . LYS A 1 90 ? 0.806 8.853 7.152 1.00 94.81 90 LYS A N 1
ATOM 727 C CA . LYS A 1 90 ? 0.284 8.834 8.517 1.00 94.81 90 LYS A CA 1
ATOM 728 C C . LYS A 1 90 ? 0.606 7.507 9.207 1.00 94.81 90 LYS A C 1
ATOM 730 O O . LYS A 1 90 ? 1.200 7.523 10.280 1.00 94.81 90 LYS A O 1
ATOM 735 N N . ALA A 1 91 ? 0.309 6.382 8.562 1.00 94.44 91 ALA A N 1
ATOM 736 C CA . ALA A 1 91 ? 0.568 5.050 9.092 1.00 94.44 91 ALA A CA 1
ATOM 737 C C . ALA A 1 91 ? 2.057 4.812 9.371 1.00 94.44 91 ALA A C 1
ATOM 739 O O . ALA A 1 91 ? 2.404 4.374 10.463 1.00 94.44 91 ALA A O 1
ATOM 740 N N . CYS A 1 92 ? 2.952 5.182 8.448 1.00 93.56 92 CYS A N 1
ATOM 741 C CA . CYS A 1 92 ? 4.396 5.078 8.660 1.00 93.56 92 CYS A CA 1
ATOM 742 C C . CYS A 1 92 ? 4.858 5.887 9.880 1.00 93.56 92 CYS A C 1
ATOM 744 O O . CYS A 1 92 ? 5.658 5.397 10.671 1.00 93.56 92 CYS A O 1
ATOM 746 N N . LYS A 1 93 ? 4.325 7.101 10.086 1.00 92.44 93 LYS A N 1
ATOM 747 C CA . LYS A 1 93 ? 4.617 7.893 11.293 1.00 92.44 93 LYS A CA 1
ATOM 748 C C . LYS A 1 93 ? 4.112 7.202 12.562 1.00 92.44 93 LYS A C 1
ATOM 750 O O . LYS A 1 93 ? 4.854 7.170 13.539 1.00 92.44 93 LYS A O 1
ATOM 755 N N . GLU A 1 94 ? 2.900 6.647 12.538 1.00 91.44 94 GLU A N 1
ATOM 756 C CA . GLU A 1 94 ? 2.304 5.922 13.672 1.00 91.44 94 GLU A CA 1
ATOM 757 C C . GLU A 1 94 ? 3.137 4.699 14.079 1.00 91.44 94 GLU A C 1
ATOM 759 O O . GLU A 1 94 ? 3.415 4.518 15.260 1.00 91.44 94 GLU A O 1
ATOM 764 N N . ILE A 1 95 ? 3.587 3.894 13.112 1.00 89.19 95 ILE A N 1
ATOM 765 C CA . ILE A 1 95 ? 4.394 2.690 13.380 1.00 89.19 95 ILE A CA 1
ATOM 766 C C . ILE A 1 95 ? 5.890 2.993 13.565 1.00 89.19 95 ILE A C 1
ATOM 768 O O . ILE A 1 95 ? 6.694 2.080 13.733 1.00 89.19 95 ILE A O 1
ATOM 772 N N . GLY A 1 96 ? 6.293 4.265 13.493 1.00 90.31 96 GLY A N 1
ATOM 773 C CA . GLY A 1 96 ? 7.691 4.673 13.606 1.00 90.31 96 GLY A CA 1
ATOM 774 C C . GLY A 1 96 ? 8.570 4.269 12.417 1.00 90.31 96 GLY A C 1
ATOM 775 O O . GLY A 1 96 ? 9.783 4.187 12.573 1.00 90.31 96 GLY A O 1
ATOM 776 N N . PHE A 1 97 ? 8.003 4.032 11.237 1.00 91.62 97 PHE A N 1
ATOM 777 C CA . PHE A 1 97 ? 8.735 3.715 10.012 1.00 91.62 97 PHE A CA 1
ATOM 778 C C . PHE A 1 97 ? 9.140 4.986 9.244 1.00 91.62 97 PHE A C 1
ATOM 780 O O . PHE A 1 97 ? 8.317 5.855 8.948 1.00 91.62 97 PHE A O 1
ATOM 787 N N . ASP A 1 98 ? 10.426 5.104 8.922 1.00 89.25 98 ASP A N 1
ATOM 788 C CA . ASP A 1 98 ? 10.990 6.154 8.077 1.00 89.25 98 ASP A CA 1
ATOM 789 C C . ASP A 1 98 ? 10.895 5.726 6.605 1.00 89.25 98 ASP A C 1
ATOM 791 O O . ASP A 1 98 ? 11.554 4.773 6.185 1.00 89.25 98 ASP A O 1
ATOM 795 N N . ARG A 1 99 ? 10.049 6.418 5.832 1.00 87.38 99 ARG A N 1
ATOM 796 C CA . ARG A 1 99 ? 9.781 6.098 4.420 1.00 87.38 99 ARG A CA 1
AT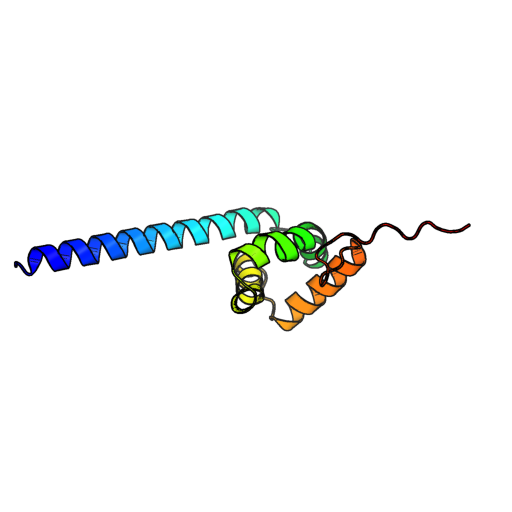OM 797 C C . ARG A 1 99 ? 10.966 6.396 3.514 1.00 87.38 99 ARG A C 1
ATOM 799 O O . ARG A 1 99 ? 11.148 5.676 2.539 1.00 87.38 99 ARG A O 1
ATOM 806 N N . ASP A 1 100 ? 11.762 7.407 3.844 1.00 85.56 100 ASP A N 1
ATOM 807 C CA . ASP A 1 100 ? 12.884 7.838 3.010 1.00 85.56 100 ASP A CA 1
ATOM 808 C C . ASP A 1 100 ? 1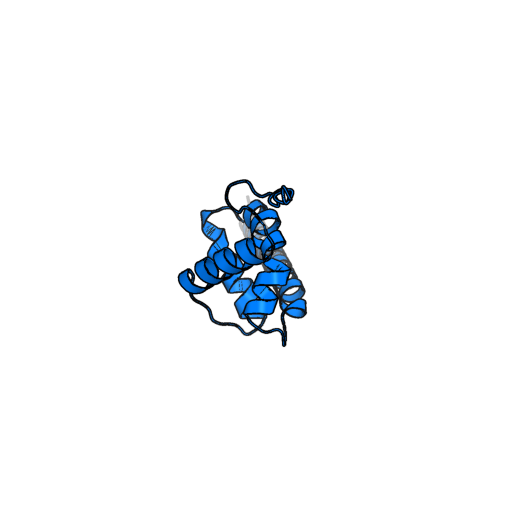4.061 6.886 3.209 1.00 85.56 100 ASP A C 1
ATOM 810 O O . ASP A 1 100 ? 14.693 6.438 2.257 1.00 85.56 100 ASP A O 1
ATOM 814 N N . LYS A 1 101 ? 14.315 6.509 4.467 1.00 85.94 101 LYS A N 1
ATOM 815 C CA . LYS A 1 101 ? 15.406 5.594 4.826 1.00 85.94 101 LYS A CA 1
ATOM 816 C C . LYS A 1 101 ? 15.008 4.117 4.833 1.00 85.94 101 LYS A C 1
ATOM 818 O O . LYS A 1 101 ? 15.850 3.275 5.133 1.00 85.94 101 LYS A O 1
ATOM 823 N N . LYS A 1 102 ? 13.734 3.811 4.575 1.00 85.81 102 LYS A N 1
ATOM 824 C CA . LYS A 1 102 ? 13.147 2.459 4.568 1.00 85.81 102 LYS A CA 1
ATOM 825 C C . LYS A 1 102 ? 13.465 1.636 5.823 1.00 85.81 102 LYS A C 1
ATOM 827 O O . LYS A 1 102 ? 13.682 0.429 5.755 1.00 85.81 102 LYS A O 1
ATOM 832 N N . GLN A 1 103 ? 13.484 2.283 6.987 1.00 85.81 103 GLN A N 1
ATOM 833 C CA . GLN A 1 103 ? 13.836 1.649 8.261 1.00 85.81 103 GLN A CA 1
ATOM 834 C C . GLN A 1 103 ? 12.955 2.146 9.402 1.00 85.81 103 GLN A C 1
ATOM 836 O O . GLN A 1 103 ? 12.502 3.289 9.407 1.00 85.81 103 GLN A O 1
ATOM 841 N N . PHE A 1 104 ? 12.752 1.314 10.419 1.00 83.88 104 PHE A N 1
ATOM 842 C CA . PHE A 1 104 ? 12.141 1.780 11.657 1.00 83.88 104 PHE A CA 1
ATOM 843 C C . PHE A 1 104 ? 13.075 2.765 12.356 1.00 83.88 104 PHE A C 1
ATOM 845 O O . PHE A 1 104 ? 14.276 2.521 12.507 1.00 83.88 104 PHE A O 1
ATOM 852 N N . LYS A 1 105 ? 12.521 3.891 12.802 1.00 80.31 105 LYS A N 1
ATOM 853 C CA . LYS A 1 105 ? 13.222 4.834 13.662 1.00 80.31 105 LYS A CA 1
ATOM 854 C C . LYS A 1 105 ? 13.635 4.066 14.907 1.00 80.31 105 LYS A C 1
ATOM 856 O O . LYS A 1 105 ? 12.784 3.643 15.688 1.00 80.31 105 LYS A O 1
ATOM 861 N N . ARG A 1 106 ? 14.947 3.884 15.093 1.00 66.50 106 ARG A N 1
ATOM 862 C CA . ARG A 1 106 ? 15.497 3.428 16.373 1.00 66.50 106 ARG A CA 1
ATOM 863 C C . ARG A 1 106 ? 14.909 4.348 17.430 1.00 66.50 106 ARG A C 1
ATOM 865 O O . ARG A 1 106 ? 15.061 5.566 17.312 1.00 66.50 106 ARG A O 1
ATOM 872 N N . GLY A 1 107 ? 14.150 3.763 18.359 1.00 58.31 107 GLY A N 1
ATOM 873 C CA . GLY A 1 107 ? 13.390 4.514 19.346 1.00 58.31 107 GLY A CA 1
ATOM 874 C C . GLY A 1 107 ? 14.264 5.618 19.919 1.00 58.31 107 GLY A C 1
ATOM 875 O O . GLY A 1 107 ? 15.430 5.379 20.242 1.00 58.31 107 GLY A O 1
ATOM 876 N N . ARG A 1 108 ? 13.726 6.841 20.013 1.00 49.94 108 ARG A N 1
ATOM 877 C CA . ARG A 1 108 ? 14.321 7.828 20.911 1.00 49.94 108 ARG A CA 1
ATOM 878 C C . ARG A 1 108 ? 14.455 7.102 22.245 1.00 49.94 108 ARG A C 1
ATOM 880 O O . ARG A 1 108 ? 13.434 6.779 22.849 1.00 49.94 108 ARG A O 1
ATOM 887 N N . LYS A 1 109 ? 15.684 6.803 22.684 1.00 45.28 109 LYS A N 1
ATOM 888 C CA . LYS A 1 109 ? 15.918 6.575 24.106 1.00 45.28 109 LYS A CA 1
ATOM 889 C C . LYS A 1 109 ? 15.287 7.790 24.772 1.00 45.28 109 LYS A C 1
ATOM 891 O O . LYS A 1 109 ? 15.688 8.916 24.471 1.00 45.28 109 LYS A O 1
ATOM 896 N N . LYS A 1 110 ? 14.232 7.577 25.560 1.00 45.38 110 LYS A N 1
ATOM 897 C CA . LYS A 1 110 ? 13.821 8.576 26.535 1.00 45.38 110 LYS A CA 1
ATOM 898 C C . LYS A 1 110 ? 15.067 8.788 27.389 1.00 45.38 110 LYS A C 1
ATOM 900 O O . LYS A 1 110 ? 15.471 7.880 28.106 1.00 45.38 110 LYS A O 1
ATOM 905 N N . HIS A 1 111 ? 15.746 9.908 27.183 1.00 43.72 111 HIS A N 1
ATOM 906 C CA . HIS A 1 111 ? 16.557 10.478 28.240 1.00 43.72 111 HIS A CA 1
ATOM 907 C C . HIS A 1 111 ? 15.531 10.999 29.246 1.00 43.72 111 HIS A C 1
ATOM 909 O O . HIS A 1 111 ? 14.976 12.079 29.055 1.00 43.72 111 HIS A O 1
ATOM 915 N N . GLU A 1 112 ? 15.155 10.127 30.179 1.00 41.75 112 GLU A N 1
ATOM 916 C CA . GLU A 1 112 ? 14.821 10.557 31.537 1.00 41.75 112 GLU A CA 1
ATOM 917 C C . GLU A 1 112 ? 16.128 10.876 32.266 1.00 41.75 112 GLU A C 1
ATOM 919 O O . GLU A 1 112 ? 17.140 10.186 31.980 1.00 41.75 112 GLU A O 1
#